Protein AF-A0AA39MDN9-F1 (afdb_monomer_lite)

pLDDT: mean 81.74, std 20.78, range [33.88, 98.19]

Structure (mmCIF, N/CA/C/O backbone):
data_AF-A0AA39MDN9-F1
#
_entry.id   AF-A0AA39MDN9-F1
#
loop_
_atom_site.group_PDB
_atom_site.id
_atom_site.type_symbol
_atom_site.label_atom_id
_atom_site.label_alt_id
_atom_site.label_comp_id
_atom_site.label_asym_id
_atom_site.label_entity_id
_atom_site.label_seq_id
_atom_site.pdbx_PDB_ins_code
_atom_site.Cartn_x
_atom_site.Cartn_y
_atom_site.Cartn_z
_atom_site.occupancy
_atom_site.B_iso_or_equiv
_atom_site.auth_seq_id
_atom_site.auth_comp_id
_atom_site.auth_asym_id
_atom_site.auth_atom_id
_atom_site.pdbx_PDB_model_num
ATOM 1 N N . TRP A 1 1 ? 1.737 -11.999 -0.872 1.00 95.62 1 TRP A N 1
ATOM 2 C CA . TRP A 1 1 ? 0.454 -11.807 -1.564 1.00 95.62 1 TRP A CA 1
ATOM 3 C C . TRP A 1 1 ? -0.693 -12.452 -0.801 1.00 95.62 1 TRP A C 1
ATOM 5 O O . TRP A 1 1 ? -1.379 -11.710 -0.122 1.00 95.62 1 TRP A O 1
ATOM 15 N N . THR A 1 2 ? -0.852 -13.783 -0.811 1.00 97.12 2 THR A N 1
ATOM 16 C CA . THR A 1 2 ? -2.011 -14.479 -0.206 1.00 97.12 2 THR A CA 1
ATOM 17 C C . THR A 1 2 ? -2.336 -14.007 1.210 1.00 97.12 2 THR A C 1
ATOM 19 O O . THR A 1 2 ? -3.426 -13.514 1.435 1.00 97.12 2 THR A O 1
ATOM 22 N N . ARG A 1 3 ? -1.346 -13.975 2.113 1.00 97.75 3 ARG A N 1
ATOM 23 C CA . ARG A 1 3 ? -1.536 -13.475 3.485 1.00 97.75 3 ARG A CA 1
ATOM 24 C C . ARG A 1 3 ? -2.060 -12.032 3.566 1.00 97.75 3 ARG A C 1
ATOM 26 O O . ARG A 1 3 ? -2.860 -11.734 4.436 1.00 97.75 3 ARG A O 1
ATOM 33 N N . ALA A 1 4 ? -1.635 -11.142 2.668 1.00 98.00 4 ALA A N 1
ATOM 34 C CA . ALA A 1 4 ? -2.137 -9.767 2.632 1.00 98.00 4 ALA A CA 1
ATOM 35 C C . ALA A 1 4 ? -3.612 -9.721 2.205 1.00 98.00 4 ALA A C 1
ATOM 37 O O . ALA A 1 4 ? -4.388 -8.950 2.764 1.00 98.00 4 ALA A O 1
ATOM 38 N N . VAL A 1 5 ? -3.993 -10.561 1.235 1.00 98.06 5 VAL A N 1
ATOM 39 C CA . VAL A 1 5 ? -5.383 -10.699 0.779 1.00 98.06 5 VAL A CA 1
ATOM 40 C C . VAL A 1 5 ? -6.246 -11.318 1.875 1.00 98.06 5 VAL A C 1
ATOM 42 O O . VAL A 1 5 ? -7.300 -10.772 2.177 1.00 98.06 5 VAL A O 1
ATOM 45 N N . ASP A 1 6 ? -5.782 -12.388 2.520 1.00 98.19 6 ASP A N 1
ATOM 46 C CA . ASP A 1 6 ? -6.503 -13.044 3.614 1.00 98.19 6 ASP A CA 1
ATOM 47 C C . ASP A 1 6 ? -6.730 -12.073 4.779 1.00 98.19 6 ASP A C 1
ATOM 49 O O . ASP A 1 6 ? -7.857 -11.918 5.244 1.00 98.19 6 ASP A O 1
ATOM 53 N N . SER A 1 7 ? -5.687 -11.348 5.203 1.00 97.69 7 SER A N 1
ATOM 54 C CA . SER A 1 7 ? -5.806 -10.332 6.254 1.00 97.69 7 SER A CA 1
ATOM 55 C C . SER A 1 7 ? -6.770 -9.212 5.861 1.00 97.69 7 SER A C 1
ATOM 57 O O . SER A 1 7 ? -7.556 -8.772 6.693 1.00 97.69 7 SER A O 1
ATOM 59 N N . PHE A 1 8 ? -6.770 -8.766 4.602 1.00 96.69 8 PHE A N 1
ATOM 60 C CA . PHE A 1 8 ? -7.756 -7.797 4.117 1.00 96.69 8 PHE A CA 1
ATOM 61 C C . PHE A 1 8 ? -9.187 -8.345 4.166 1.00 96.69 8 PHE A C 1
ATOM 63 O O . PHE A 1 8 ? -10.081 -7.642 4.625 1.00 96.69 8 PHE A O 1
ATOM 70 N N . VAL A 1 9 ? -9.415 -9.589 3.735 1.00 97.19 9 VAL A N 1
ATOM 71 C CA . VAL A 1 9 ? -10.745 -10.218 3.775 1.00 97.19 9 VAL A CA 1
ATOM 72 C C . VAL A 1 9 ? -11.242 -10.347 5.214 1.00 97.19 9 VAL A C 1
ATOM 74 O O . VAL A 1 9 ? -12.402 -10.045 5.480 1.00 97.19 9 VAL A O 1
ATOM 77 N N . VAL A 1 10 ? -10.373 -10.743 6.149 1.00 96.75 10 VAL A N 1
ATOM 78 C CA . VAL A 1 10 ? -10.705 -10.789 7.582 1.00 96.75 10 VAL A CA 1
ATOM 79 C C . VAL A 1 10 ? -11.044 -9.394 8.106 1.00 96.75 10 VAL A C 1
ATOM 81 O O . VAL A 1 10 ? -12.048 -9.235 8.797 1.00 96.75 10 VAL A O 1
ATOM 84 N N . PHE A 1 11 ? -10.247 -8.383 7.752 1.00 95.25 11 PHE A N 1
ATOM 85 C CA . PHE A 1 11 ? -10.497 -6.999 8.144 1.00 95.25 11 PHE A CA 1
ATOM 86 C C . PHE A 1 11 ? -11.851 -6.501 7.624 1.00 95.25 11 PHE A C 1
ATOM 88 O O . PHE A 1 11 ? -12.692 -6.106 8.423 1.00 95.25 11 PHE A O 1
ATOM 95 N N . GLU A 1 12 ? -12.113 -6.576 6.318 1.00 94.56 12 GLU A N 1
ATOM 96 C CA . GLU A 1 12 ? -13.397 -6.152 5.739 1.00 94.56 12 GLU A CA 1
ATOM 97 C C . GLU A 1 12 ? -14.574 -6.961 6.302 1.00 94.56 12 GLU A C 1
ATOM 99 O O . GLU A 1 12 ? -15.636 -6.402 6.576 1.00 94.56 12 GLU A O 1
ATOM 104 N N . GLY A 1 13 ? -14.378 -8.259 6.551 1.00 94.00 13 GLY A N 1
ATOM 105 C CA . GLY A 1 13 ? -15.372 -9.124 7.181 1.00 94.00 13 GLY A CA 1
ATOM 106 C C . GLY A 1 13 ? -15.737 -8.689 8.601 1.00 94.00 13 GLY A C 1
ATOM 107 O O . GLY A 1 13 ? -16.918 -8.694 8.947 1.00 94.00 13 GLY A O 1
ATOM 108 N N . ALA A 1 14 ? -14.767 -8.228 9.398 1.00 91.94 14 ALA A N 1
ATOM 109 C CA . ALA A 1 14 ? -15.019 -7.673 10.731 1.00 91.94 14 ALA A CA 1
ATOM 110 C C . ALA A 1 14 ? -15.874 -6.390 10.694 1.00 91.94 14 ALA A C 1
ATOM 112 O O . ALA A 1 14 ? -16.573 -6.086 11.661 1.00 91.94 14 ALA A O 1
ATOM 113 N N . TYR A 1 15 ? -15.868 -5.674 9.564 1.00 89.88 15 TYR A N 1
ATOM 114 C CA . TYR A 1 15 ? -16.716 -4.509 9.296 1.00 89.88 15 TYR A CA 1
ATOM 115 C C . TYR A 1 15 ? -17.948 -4.836 8.429 1.00 89.88 15 TYR A C 1
ATOM 117 O O . TYR A 1 15 ? -18.660 -3.931 7.996 1.00 89.88 15 TYR A O 1
ATOM 125 N N . GLY A 1 16 ? -18.233 -6.121 8.186 1.00 91.94 16 GLY A N 1
ATOM 126 C CA . GLY A 1 16 ? -19.414 -6.567 7.445 1.00 91.94 16 GLY A CA 1
ATOM 127 C C . GLY A 1 16 ? -19.395 -6.240 5.949 1.00 91.94 16 GLY A C 1
ATOM 128 O O . GLY A 1 16 ? -20.464 -6.138 5.355 1.00 91.94 16 GLY A O 1
ATOM 129 N N . PHE A 1 17 ? -18.212 -6.067 5.347 1.00 91.25 17 PHE A N 1
ATOM 130 C CA . PHE A 1 17 ? -18.035 -5.725 3.929 1.00 91.25 17 PHE A CA 1
ATOM 131 C C . PHE A 1 17 ? -18.848 -4.495 3.504 1.00 91.25 17 PHE A C 1
ATOM 133 O O . PHE A 1 17 ? -19.610 -4.532 2.535 1.00 91.25 17 PHE A O 1
ATOM 140 N N . ALA A 1 18 ? -18.710 -3.395 4.246 1.00 90.00 18 ALA A N 1
ATOM 141 C CA . ALA A 1 18 ? -19.449 -2.170 3.979 1.00 90.00 18 ALA A CA 1
ATOM 142 C C . ALA A 1 18 ? -19.286 -1.704 2.515 1.00 90.00 18 ALA A C 1
ATOM 144 O O . ALA A 1 18 ? -18.183 -1.520 2.007 1.00 90.00 18 ALA A O 1
ATOM 145 N N . GLU A 1 19 ? -20.391 -1.445 1.812 1.00 85.44 19 GLU A N 1
ATOM 146 C CA . GLU A 1 19 ? -20.326 -0.979 0.415 1.00 85.44 19 GLU A CA 1
ATOM 147 C C . GLU A 1 19 ? -19.745 0.440 0.291 1.00 85.44 19 GLU A C 1
ATOM 149 O O . GLU A 1 19 ? -19.182 0.828 -0.738 1.00 85.44 19 GLU A O 1
ATOM 154 N N . LYS A 1 20 ? -19.895 1.237 1.351 1.00 85.75 20 LYS A N 1
ATOM 155 C CA . LYS A 1 20 ? -19.440 2.624 1.442 1.00 85.75 20 LYS A CA 1
ATOM 156 C C . LYS A 1 20 ? -18.540 2.776 2.655 1.00 85.75 20 LYS A C 1
ATOM 158 O O . LYS A 1 20 ? -18.820 2.215 3.706 1.00 85.75 20 LYS A O 1
ATOM 163 N N . GLY A 1 21 ? -17.527 3.616 2.513 1.00 83.31 21 GLY A N 1
ATOM 164 C CA . GLY A 1 21 ? -16.586 3.910 3.580 1.00 83.31 21 GLY A CA 1
ATOM 165 C C . GLY A 1 21 ? -15.785 5.169 3.308 1.00 83.31 21 GLY A C 1
ATOM 166 O O . GLY A 1 21 ? -15.920 5.797 2.248 1.00 83.31 21 GLY A O 1
ATOM 167 N N . LYS A 1 22 ? -14.950 5.549 4.277 1.00 88.81 22 LYS A N 1
ATOM 168 C CA . LYS A 1 22 ? -14.016 6.664 4.112 1.00 88.81 22 LYS A CA 1
ATOM 169 C C . LYS A 1 22 ? -12.996 6.279 3.037 1.00 88.81 22 LYS A C 1
ATOM 171 O O . LYS A 1 22 ? -12.405 5.206 3.077 1.00 88.81 22 LYS A O 1
ATOM 176 N N . GLY A 1 23 ? -12.794 7.150 2.054 1.00 89.75 23 GLY A N 1
ATOM 177 C CA . GLY A 1 23 ? -11.726 6.952 1.077 1.00 89.75 23 GLY A CA 1
ATOM 178 C C . GLY A 1 23 ? -10.353 7.162 1.714 1.00 89.75 23 GLY A C 1
ATOM 179 O O . GLY A 1 23 ? -10.201 7.995 2.609 1.00 89.75 23 GLY A O 1
ATOM 180 N N . LEU A 1 24 ? -9.340 6.463 1.204 1.00 93.00 24 LEU A N 1
ATOM 181 C CA . LEU A 1 24 ? -7.953 6.721 1.588 1.00 93.00 24 LEU A CA 1
ATOM 182 C C . LEU A 1 24 ? -7.541 8.152 1.223 1.00 93.00 24 LEU A C 1
ATOM 184 O O . LEU A 1 24 ? -7.936 8.683 0.177 1.00 93.00 24 LEU A O 1
ATOM 188 N N . GLY A 1 25 ? -6.677 8.748 2.047 1.00 92.12 25 GLY A N 1
ATOM 189 C CA . GLY A 1 25 ? -6.034 10.025 1.740 1.00 92.12 25 GLY A CA 1
ATOM 190 C C . GLY A 1 25 ? -5.350 10.001 0.367 1.00 92.12 25 GLY A C 1
ATOM 191 O O . GLY A 1 25 ? -4.899 8.955 -0.106 1.00 92.12 25 GLY A O 1
ATOM 192 N N . ALA A 1 26 ? -5.317 11.145 -0.318 1.00 94.31 26 ALA A N 1
ATOM 193 C CA . ALA A 1 26 ? -4.714 11.271 -1.651 1.00 94.31 26 ALA A CA 1
ATOM 194 C C . ALA A 1 26 ? -3.296 11.865 -1.632 1.00 94.31 26 ALA A C 1
ATOM 196 O O . ALA A 1 26 ? -2.660 11.950 -2.679 1.00 94.31 26 ALA A O 1
ATOM 197 N N . LYS A 1 27 ? -2.802 12.284 -0.461 1.00 93.75 27 LYS A N 1
ATOM 198 C CA . LYS A 1 27 ? -1.459 12.852 -0.308 1.00 93.75 27 LYS A CA 1
ATOM 199 C C . LYS A 1 27 ? -0.415 11.834 -0.774 1.00 93.75 27 LYS A C 1
ATOM 201 O O . LYS A 1 27 ? -0.449 10.697 -0.327 1.00 93.75 27 LYS A O 1
ATOM 206 N N . ASN A 1 28 ? 0.484 12.251 -1.664 1.00 94.19 28 ASN A N 1
ATOM 207 C CA . ASN A 1 28 ? 1.544 11.421 -2.256 1.00 94.19 28 ASN A CA 1
ATOM 208 C C . ASN A 1 28 ? 1.061 10.173 -3.018 1.00 94.19 28 ASN A C 1
ATOM 210 O O . ASN A 1 28 ? 1.874 9.320 -3.344 1.00 94.19 28 ASN A O 1
ATOM 214 N N . ARG A 1 29 ? -0.243 10.041 -3.299 1.00 95.81 29 ARG A N 1
ATOM 215 C CA . ARG A 1 29 ? -0.783 8.873 -4.002 1.00 95.81 29 ARG A CA 1
ATOM 216 C C . ARG A 1 29 ? -0.099 8.711 -5.370 1.00 95.81 29 ARG A C 1
ATOM 218 O O . ARG A 1 29 ? -0.118 9.685 -6.127 1.00 95.81 29 ARG A O 1
ATOM 225 N N . PRO A 1 30 ? 0.379 7.501 -5.730 1.00 97.19 30 PRO A N 1
ATOM 226 C CA . PRO A 1 30 ? 1.024 7.277 -7.016 1.00 97.19 30 PRO A CA 1
ATOM 227 C C . PRO A 1 30 ? 0.139 7.660 -8.201 1.00 97.19 30 PRO A C 1
ATOM 229 O O . PRO A 1 30 ? -1.088 7.464 -8.179 1.00 97.19 30 PRO A O 1
ATOM 232 N N . ALA A 1 31 ? 0.758 8.168 -9.266 1.00 94.94 31 ALA A N 1
ATOM 233 C CA . ALA A 1 31 ? 0.036 8.713 -10.416 1.00 94.94 31 ALA A CA 1
ATOM 234 C C . ALA A 1 31 ? -0.903 7.682 -11.072 1.00 94.94 31 ALA A C 1
ATOM 236 O O . ALA A 1 31 ? -2.047 8.000 -11.414 1.00 94.94 31 ALA A O 1
ATOM 237 N N . CYS A 1 32 ? -0.465 6.424 -11.185 1.00 95.00 32 CYS A N 1
ATOM 238 C CA . CYS A 1 32 ? -1.259 5.345 -11.780 1.00 95.00 32 CYS A CA 1
ATOM 239 C C . CYS A 1 32 ? -2.509 5.002 -10.942 1.00 95.00 32 CYS A C 1
ATOM 241 O O . CYS A 1 32 ? -3.579 4.731 -11.493 1.00 95.00 32 CYS A O 1
ATOM 243 N N . VAL A 1 33 ? -2.426 5.111 -9.610 1.00 95.75 33 VAL A N 1
ATOM 244 C CA . VAL A 1 33 ? -3.557 4.915 -8.690 1.00 95.75 33 VAL A CA 1
ATOM 245 C C . VAL A 1 33 ? -4.549 6.071 -8.826 1.00 95.75 33 VAL A C 1
ATOM 247 O O . VAL A 1 33 ? -5.764 5.863 -8.842 1.00 95.75 33 VAL A O 1
ATOM 250 N N . HIS A 1 34 ? -4.056 7.303 -8.973 1.00 94.31 34 HIS A N 1
ATOM 251 C CA . HIS A 1 34 ? -4.911 8.460 -9.248 1.00 94.31 34 HIS A CA 1
ATOM 252 C C . HIS A 1 34 ? -5.637 8.338 -10.593 1.00 94.31 34 HIS A C 1
ATOM 254 O O . HIS A 1 34 ? -6.846 8.571 -10.667 1.00 94.31 34 HIS A O 1
ATOM 260 N N . ALA A 1 35 ? -4.928 7.919 -11.643 1.00 94.19 35 ALA A N 1
ATOM 261 C CA . ALA A 1 35 ? -5.510 7.660 -12.957 1.00 94.19 35 ALA A CA 1
ATOM 262 C C . ALA A 1 35 ? -6.594 6.573 -12.886 1.00 94.19 35 ALA A C 1
ATOM 264 O O . ALA A 1 35 ? -7.705 6.775 -13.373 1.00 94.19 35 ALA A O 1
ATOM 265 N N . PHE A 1 36 ? -6.329 5.470 -12.183 1.00 95.19 36 PHE A N 1
ATOM 266 C CA . PHE A 1 36 ? -7.302 4.402 -11.960 1.00 95.19 36 PHE A CA 1
ATOM 267 C C . PHE A 1 36 ? -8.611 4.904 -11.323 1.00 95.19 36 PHE A C 1
ATOM 269 O O . PHE A 1 36 ? -9.705 4.534 -11.761 1.00 95.19 36 PHE A O 1
ATOM 276 N N . MET A 1 37 ? -8.510 5.784 -10.323 1.00 93.25 37 MET A N 1
ATOM 277 C CA . MET A 1 37 ? -9.680 6.387 -9.678 1.00 93.25 37 MET A CA 1
ATOM 278 C C . MET A 1 37 ? -10.485 7.268 -10.645 1.00 93.25 37 MET A C 1
ATOM 280 O O . MET A 1 37 ? -11.716 7.237 -10.607 1.00 93.25 37 MET A O 1
ATOM 284 N N . LYS A 1 38 ? -9.812 8.012 -11.534 1.00 92.56 38 LYS A N 1
ATOM 285 C CA . LYS A 1 38 ? -10.459 8.833 -12.575 1.00 92.56 38 LYS A CA 1
ATOM 286 C C . LYS A 1 38 ? -11.116 7.999 -13.671 1.00 92.56 38 LYS A C 1
ATOM 288 O O . LYS A 1 38 ? -12.172 8.371 -14.166 1.00 92.56 38 LYS A O 1
ATOM 293 N N . GLU A 1 39 ? -10.549 6.849 -14.011 1.00 91.31 39 GLU A N 1
ATOM 294 C CA . GLU A 1 39 ? -11.086 5.930 -15.020 1.00 91.31 39 GLU A CA 1
ATOM 295 C C . GLU A 1 39 ? -12.254 5.068 -14.509 1.00 91.31 39 GLU A C 1
ATOM 297 O O . GLU A 1 39 ? -12.450 3.934 -14.950 1.00 91.31 39 GLU A O 1
ATOM 302 N N . HIS A 1 40 ? -13.034 5.573 -13.554 1.00 88.19 40 HIS A N 1
ATOM 303 C CA . HIS A 1 40 ? -14.155 4.860 -12.942 1.00 88.19 40 HIS A CA 1
ATOM 304 C C . HIS A 1 40 ? -13.782 3.498 -12.342 1.00 88.19 40 HIS A C 1
ATOM 306 O O . HIS A 1 40 ? -14.644 2.628 -12.233 1.00 88.19 40 HIS A O 1
ATOM 312 N N . ARG A 1 41 ? -12.526 3.322 -11.902 1.00 89.69 41 ARG A N 1
ATOM 313 C CA . ARG A 1 41 ? -12.076 2.123 -11.178 1.00 89.69 41 ARG A CA 1
ATOM 314 C C . ARG A 1 41 ? -12.245 0.842 -12.000 1.00 89.69 41 ARG A C 1
ATOM 316 O O . ARG A 1 41 ? -12.683 -0.186 -11.492 1.00 89.69 41 ARG A O 1
ATOM 323 N N . ARG A 1 42 ? -11.923 0.908 -13.296 1.00 89.19 42 ARG A N 1
ATOM 324 C CA . ARG A 1 42 ? -11.976 -0.241 -14.215 1.00 89.19 42 ARG A CA 1
ATOM 325 C C . ARG A 1 42 ? -10.952 -1.305 -13.816 1.00 89.19 42 ARG A C 1
ATOM 327 O O . ARG A 1 42 ? -9.792 -1.247 -14.232 1.00 89.19 42 ARG A O 1
ATOM 334 N N . TRP A 1 43 ? -11.379 -2.239 -12.976 1.00 89.56 43 TRP A N 1
ATOM 335 C CA . TRP A 1 43 ? -10.633 -3.442 -12.620 1.00 89.56 43 TRP A CA 1
ATOM 336 C C . TRP A 1 43 ? -10.481 -4.367 -13.841 1.00 89.56 43 TRP A C 1
ATOM 338 O O . TRP A 1 43 ? -11.312 -4.343 -14.745 1.00 89.56 43 TRP A O 1
ATOM 348 N N . GLY A 1 44 ? -9.402 -5.153 -13.893 1.00 84.25 44 GLY A N 1
ATOM 349 C CA . GLY A 1 44 ? -9.144 -6.128 -14.967 1.00 84.25 44 GLY A CA 1
ATOM 350 C C . GLY A 1 44 ? -8.382 -5.603 -16.191 1.00 84.25 44 GLY A C 1
ATOM 351 O O . GLY A 1 44 ? -7.954 -6.396 -17.022 1.00 84.25 44 GLY A O 1
ATOM 352 N N . LYS A 1 45 ? -8.159 -4.288 -16.304 1.00 84.94 45 LYS A N 1
ATOM 353 C CA . LYS A 1 45 ? -7.235 -3.727 -17.302 1.00 84.94 45 LYS A CA 1
ATOM 354 C C . LYS A 1 45 ? -5.810 -3.705 -16.725 1.00 84.94 45 LYS A C 1
ATOM 356 O O . LYS A 1 45 ? -5.663 -3.186 -15.613 1.00 84.94 45 LYS A O 1
ATOM 361 N N . PRO A 1 46 ? -4.780 -4.171 -17.463 1.00 82.81 46 PRO A N 1
ATOM 362 C CA . PRO A 1 46 ? -3.388 -3.974 -17.073 1.00 82.81 46 PRO A CA 1
ATOM 363 C C . PRO A 1 46 ? -3.102 -2.500 -16.789 1.00 82.81 46 PRO A C 1
ATOM 365 O O . PRO A 1 46 ? -3.617 -1.610 -17.480 1.00 82.81 46 PRO A O 1
ATOM 368 N N . ARG A 1 47 ? -2.298 -2.239 -15.761 1.00 90.00 47 ARG A N 1
ATOM 369 C CA . ARG A 1 47 ? -1.908 -0.884 -15.380 1.00 90.00 47 ARG A CA 1
ATOM 370 C C . ARG A 1 47 ? -0.444 -0.670 -15.685 1.00 90.00 47 ARG A C 1
ATOM 372 O O . ARG A 1 47 ? 0.405 -1.424 -15.231 1.00 90.00 47 ARG A O 1
ATOM 379 N N . ASP A 1 48 ? -0.187 0.383 -16.445 1.00 91.31 48 ASP A N 1
ATOM 380 C CA . ASP A 1 48 ? 1.147 0.939 -16.546 1.00 91.31 48 ASP A CA 1
ATOM 381 C C . ASP A 1 48 ? 1.429 1.704 -15.252 1.00 91.31 48 ASP A C 1
ATOM 383 O O . ASP A 1 48 ? 0.738 2.676 -14.926 1.00 91.31 48 ASP A O 1
ATOM 387 N N . ILE A 1 49 ? 2.381 1.194 -14.476 1.00 95.19 49 ILE A N 1
ATOM 388 C CA . ILE A 1 49 ? 2.833 1.824 -13.236 1.00 95.19 49 ILE A CA 1
ATOM 389 C C . ILE A 1 49 ? 4.132 2.614 -13.429 1.00 95.19 49 ILE A C 1
ATOM 391 O O . ILE A 1 49 ? 4.646 3.158 -12.458 1.00 95.19 49 ILE A O 1
ATOM 395 N N . GLY A 1 50 ? 4.616 2.723 -14.672 1.00 94.88 50 GLY A N 1
ATOM 396 C CA . GLY A 1 50 ? 5.807 3.477 -15.030 1.00 94.88 50 GLY A CA 1
ATOM 397 C C . GLY A 1 50 ? 7.095 2.867 -14.482 1.00 94.88 50 GLY A C 1
ATOM 398 O O . GLY A 1 50 ? 7.254 1.648 -14.400 1.00 94.88 50 GLY A O 1
ATOM 399 N N . ASP A 1 51 ? 8.032 3.745 -14.130 1.00 96.56 51 ASP A N 1
ATOM 400 C CA . ASP A 1 51 ? 9.305 3.366 -13.526 1.00 96.56 51 ASP A CA 1
ATOM 401 C C . ASP A 1 51 ? 9.099 2.799 -12.112 1.00 96.56 51 ASP A C 1
ATOM 403 O O . ASP A 1 51 ? 8.475 3.426 -11.253 1.00 96.56 51 ASP A O 1
ATOM 407 N N . LEU A 1 52 ? 9.630 1.600 -11.862 1.00 96.69 52 LEU A N 1
ATOM 408 C CA . LEU A 1 52 ? 9.413 0.885 -10.601 1.00 96.69 52 LEU A CA 1
ATOM 409 C C . LEU A 1 52 ? 10.141 1.509 -9.409 1.00 96.69 52 LEU A C 1
ATOM 411 O O . LEU A 1 5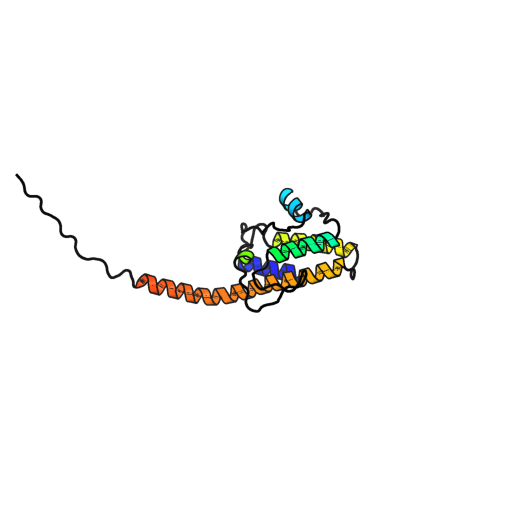2 ? 9.702 1.314 -8.274 1.00 96.69 52 LEU A O 1
ATOM 415 N N . THR A 1 53 ? 11.223 2.247 -9.642 1.00 95.81 53 THR A N 1
ATOM 416 C CA . THR A 1 53 ? 11.944 2.965 -8.588 1.00 95.81 53 THR A CA 1
ATOM 417 C C . THR A 1 53 ? 11.130 4.173 -8.144 1.00 95.81 53 THR A C 1
ATOM 419 O O . THR A 1 53 ? 10.881 4.336 -6.950 1.00 95.81 53 THR A O 1
ATOM 422 N N . VAL A 1 54 ? 10.613 4.949 -9.099 1.00 96.12 54 VAL A N 1
ATOM 423 C CA . VAL A 1 54 ? 9.703 6.070 -8.815 1.00 96.12 54 VAL A CA 1
ATOM 424 C C . VAL A 1 54 ? 8.430 5.569 -8.137 1.00 96.12 54 VAL A C 1
ATOM 426 O O . VAL A 1 54 ? 8.021 6.106 -7.108 1.00 96.12 54 VAL A O 1
ATOM 429 N N . PHE A 1 55 ? 7.825 4.497 -8.657 1.00 96.88 55 PHE A N 1
ATOM 430 C CA . PHE A 1 55 ? 6.621 3.926 -8.061 1.00 96.88 55 PHE A CA 1
ATOM 431 C C . PHE A 1 55 ? 6.853 3.465 -6.617 1.00 96.88 55 PHE A C 1
ATOM 433 O O . PHE A 1 55 ? 6.000 3.692 -5.761 1.00 96.88 55 PHE A O 1
ATOM 440 N N . ASN A 1 56 ? 8.007 2.855 -6.324 1.00 96.25 56 ASN A N 1
ATOM 441 C CA . ASN A 1 56 ? 8.386 2.471 -4.965 1.00 96.25 56 ASN A CA 1
ATOM 442 C C . ASN A 1 56 ? 8.403 3.684 -4.019 1.00 96.25 56 ASN A C 1
ATOM 444 O O . ASN A 1 56 ? 7.787 3.639 -2.953 1.00 96.25 56 ASN A O 1
ATOM 448 N N . GLU A 1 57 ? 9.058 4.777 -4.412 1.00 95.44 57 GLU A N 1
ATOM 449 C CA . GLU A 1 57 ? 9.121 6.005 -3.610 1.00 95.44 57 GLU A CA 1
ATOM 450 C C . GLU A 1 57 ? 7.734 6.620 -3.383 1.00 95.44 57 GLU A C 1
ATOM 452 O O . GLU A 1 57 ? 7.365 6.916 -2.242 1.00 95.44 57 GLU A O 1
ATOM 457 N N . GLU A 1 58 ? 6.934 6.757 -4.444 1.00 95.81 58 GLU A N 1
ATOM 458 C CA . GLU A 1 58 ? 5.571 7.292 -4.358 1.00 95.81 58 GLU A CA 1
ATOM 459 C C . GLU A 1 58 ? 4.684 6.429 -3.456 1.00 95.81 58 GLU A C 1
ATOM 461 O O . GLU A 1 58 ? 3.932 6.946 -2.626 1.00 95.81 58 GLU A O 1
ATOM 466 N N . TRP A 1 59 ? 4.775 5.104 -3.583 1.00 96.62 59 TRP A N 1
ATOM 467 C CA . TRP A 1 59 ? 3.947 4.190 -2.810 1.00 96.62 59 TRP A CA 1
ATOM 468 C C . TRP A 1 59 ? 4.274 4.275 -1.322 1.00 96.62 59 TRP A C 1
ATOM 470 O O . TRP A 1 59 ? 3.363 4.416 -0.504 1.00 96.62 59 TRP A O 1
ATOM 480 N N . TRP A 1 60 ? 5.556 4.252 -0.951 1.00 95.31 60 TRP A N 1
ATOM 481 C CA . TRP A 1 60 ? 5.966 4.407 0.445 1.00 95.31 60 TRP A CA 1
ATOM 482 C C . TRP A 1 60 ? 5.629 5.787 1.005 1.00 95.31 60 TRP A C 1
ATOM 484 O O . TRP A 1 60 ? 5.162 5.882 2.141 1.00 95.31 60 TRP A O 1
ATOM 494 N N . ALA A 1 61 ? 5.772 6.852 0.214 1.00 93.69 61 ALA A N 1
ATOM 495 C CA . ALA A 1 61 ? 5.368 8.195 0.621 1.00 93.69 61 ALA A CA 1
ATOM 496 C C . ALA A 1 61 ? 3.848 8.307 0.834 1.00 93.69 61 ALA A C 1
ATOM 498 O O . ALA A 1 61 ? 3.397 9.008 1.749 1.00 93.69 61 ALA A O 1
ATOM 499 N N . TRP A 1 62 ? 3.048 7.621 0.012 1.00 95.50 62 TRP A N 1
ATOM 500 C CA . TRP A 1 62 ? 1.603 7.528 0.191 1.00 95.50 62 TRP A CA 1
ATOM 501 C C . TRP A 1 62 ? 1.248 6.724 1.434 1.00 95.50 62 TRP A C 1
ATOM 503 O O . TRP A 1 62 ? 0.534 7.229 2.301 1.00 95.50 62 TRP A O 1
ATOM 513 N N . TRP A 1 63 ? 1.790 5.515 1.566 1.00 94.81 63 TRP A N 1
ATOM 514 C CA . TRP A 1 63 ? 1.535 4.643 2.704 1.00 94.81 63 TRP A CA 1
ATOM 515 C C . TRP A 1 63 ? 1.963 5.284 4.022 1.00 94.81 63 TRP A C 1
ATOM 517 O O . TRP A 1 63 ? 1.192 5.272 4.980 1.00 94.81 63 TRP A O 1
ATOM 527 N N . GLY A 1 64 ? 3.117 5.953 4.040 1.00 92.62 64 GLY A N 1
ATOM 528 C CA . GLY A 1 64 ? 3.604 6.765 5.152 1.00 92.62 64 GLY A CA 1
ATOM 529 C C . GLY A 1 64 ? 2.655 7.892 5.544 1.00 92.62 64 GLY A C 1
ATOM 530 O O . GLY A 1 64 ? 2.437 8.123 6.729 1.00 92.62 64 GLY A O 1
ATOM 531 N N . SER A 1 65 ? 2.021 8.552 4.570 1.00 91.75 65 SER A N 1
ATOM 532 C CA . SER A 1 65 ? 1.037 9.609 4.845 1.00 91.75 65 SER A CA 1
ATOM 533 C C . SER A 1 65 ? -0.259 9.106 5.493 1.00 91.75 65 SER A C 1
ATOM 535 O O . SER A 1 65 ? -1.007 9.909 6.048 1.00 91.75 65 SER A O 1
ATOM 537 N N . LEU A 1 66 ? -0.525 7.799 5.405 1.00 92.56 66 LEU A N 1
ATOM 538 C CA . LEU A 1 66 ? -1.681 7.135 6.006 1.00 92.56 66 LEU A CA 1
ATOM 539 C C . LEU A 1 66 ? -1.365 6.559 7.394 1.00 92.56 66 LEU A C 1
ATOM 541 O O . LEU A 1 66 ? -2.290 6.175 8.107 1.00 92.56 66 LEU A O 1
ATOM 545 N N . GLN A 1 67 ? -0.083 6.467 7.769 1.00 91.06 67 GLN A N 1
ATOM 546 C CA . GLN A 1 67 ? 0.316 5.840 9.023 1.00 91.06 67 GLN A CA 1
ATOM 547 C C . GLN A 1 67 ? -0.071 6.684 10.238 1.00 91.06 67 GLN A C 1
ATOM 549 O O . GLN A 1 67 ? 0.013 7.915 10.193 1.00 91.06 67 GLN A O 1
ATOM 554 N N . PRO A 1 68 ? -0.441 6.035 11.354 1.00 90.00 68 PRO A N 1
ATOM 555 C CA . PRO A 1 68 ? -0.704 6.735 12.595 1.00 90.00 68 PRO A CA 1
ATOM 556 C C . PRO A 1 68 ? 0.579 7.334 13.177 1.00 90.00 68 PRO A C 1
ATOM 558 O O . PRO A 1 68 ? 1.702 6.904 12.882 1.00 90.00 68 PRO A O 1
ATOM 561 N N . SER A 1 69 ? 0.408 8.329 14.046 1.00 82.62 69 SER A N 1
ATOM 562 C CA . SER A 1 69 ? 1.525 8.958 14.744 1.00 82.62 69 SER A CA 1
ATOM 563 C C . SER A 1 69 ? 2.296 7.922 15.575 1.00 82.62 69 SER A C 1
ATOM 565 O O . SER A 1 69 ? 1.727 7.037 16.212 1.00 82.62 69 SER A O 1
ATOM 567 N N . GLY A 1 70 ? 3.628 7.997 15.529 1.00 76.62 70 GLY A N 1
ATOM 568 C CA . GLY A 1 70 ? 4.512 7.063 16.233 1.00 76.62 70 GLY A CA 1
ATOM 569 C C . GLY A 1 70 ? 4.949 5.832 15.431 1.00 76.62 70 GLY A C 1
ATOM 570 O O . GLY A 1 70 ? 5.835 5.121 15.894 1.00 76.62 70 GLY A O 1
ATOM 571 N N . ARG A 1 71 ? 4.426 5.586 14.218 1.00 82.31 71 ARG A N 1
ATOM 572 C CA . ARG A 1 71 ? 4.930 4.494 13.356 1.00 82.31 71 ARG A CA 1
ATOM 573 C C . ARG A 1 71 ? 6.249 4.780 12.627 1.00 82.31 71 ARG A C 1
ATOM 575 O O . ARG A 1 71 ? 6.702 3.914 11.896 1.00 82.31 71 ARG A O 1
ATOM 582 N N . THR A 1 72 ? 6.909 5.921 12.785 1.00 69.56 72 THR A N 1
ATOM 583 C CA . THR A 1 72 ? 8.104 6.256 11.979 1.00 69.56 72 THR A CA 1
ATOM 584 C C . THR A 1 72 ? 9.365 5.476 12.356 1.00 69.56 72 THR A C 1
ATOM 586 O O . THR A 1 72 ? 9.773 5.548 13.510 1.00 69.56 72 THR A O 1
ATOM 589 N N . GLU A 1 73 ? 10.044 4.868 11.369 1.00 62.06 73 GLU A N 1
ATOM 590 C CA . GLU A 1 73 ? 11.505 4.669 11.401 1.00 62.06 73 GLU A CA 1
ATOM 591 C C . GLU A 1 73 ? 12.124 4.565 9.980 1.00 62.06 73 GLU A C 1
ATOM 593 O O . GLU A 1 73 ? 12.385 3.488 9.459 1.00 62.06 73 GLU A O 1
ATOM 598 N N . GLY A 1 74 ? 12.398 5.713 9.343 1.00 64.44 74 GLY A N 1
ATOM 599 C CA . GLY A 1 74 ? 12.996 5.799 7.996 1.00 64.44 74 GLY A CA 1
ATOM 600 C C . GLY A 1 74 ? 11.973 5.842 6.849 1.00 64.44 74 GLY A C 1
ATOM 601 O O . GLY A 1 74 ? 10.769 5.854 7.077 1.00 64.44 74 GLY A O 1
ATOM 602 N N . MET A 1 75 ? 12.451 5.917 5.600 1.00 69.44 75 MET A N 1
ATOM 603 C CA . MET A 1 75 ? 11.590 6.073 4.409 1.00 69.44 75 MET A CA 1
ATOM 604 C C . MET A 1 75 ? 10.803 4.798 4.054 1.00 69.44 75 MET A C 1
ATOM 606 O O . MET A 1 75 ? 9.716 4.886 3.493 1.00 69.44 75 MET A O 1
ATOM 610 N N . PHE A 1 76 ? 11.342 3.627 4.410 1.00 75.38 76 PHE A N 1
ATOM 611 C CA . PHE A 1 76 ? 10.845 2.305 3.996 1.00 75.38 76 PHE A CA 1
ATOM 612 C C . PHE A 1 76 ? 10.655 1.328 5.159 1.00 75.38 76 PHE A C 1
ATOM 614 O O . PHE A 1 76 ? 10.520 0.124 4.959 1.00 75.38 76 PHE A O 1
ATOM 621 N N . ASN A 1 77 ? 10.701 1.824 6.391 1.00 74.50 77 ASN A N 1
ATOM 622 C CA . ASN A 1 77 ? 10.526 1.001 7.572 1.00 74.50 77 ASN A CA 1
ATOM 623 C C . ASN A 1 77 ? 9.667 1.760 8.585 1.00 74.50 77 ASN A C 1
ATOM 625 O O . ASN A 1 77 ? 9.751 2.978 8.745 1.00 74.50 77 ASN A O 1
ATOM 629 N N . PHE A 1 78 ? 8.774 1.025 9.232 1.00 84.81 78 PHE A N 1
ATOM 630 C CA . PHE A 1 78 ? 7.858 1.582 10.205 1.00 84.81 78 PHE A CA 1
ATOM 631 C C . PHE A 1 78 ? 7.964 0.800 11.502 1.00 84.81 78 PHE A C 1
ATOM 633 O O . PHE A 1 78 ? 7.890 -0.433 11.525 1.00 84.81 78 PHE A O 1
ATOM 640 N N . ALA A 1 79 ? 8.069 1.537 12.603 1.00 85.62 79 ALA A N 1
ATOM 641 C CA . ALA A 1 79 ? 8.084 0.975 13.937 1.00 85.62 79 ALA A CA 1
ATOM 642 C C . ALA A 1 79 ? 6.830 0.111 14.167 1.00 85.62 79 ALA A C 1
ATOM 644 O O . ALA A 1 79 ? 5.690 0.509 13.892 1.00 85.62 79 ALA A O 1
ATOM 645 N N . ARG A 1 80 ? 7.046 -1.097 14.696 1.00 89.62 80 ARG A N 1
ATOM 646 C CA . ARG A 1 80 ? 5.992 -2.073 15.010 1.00 89.62 80 ARG A CA 1
ATOM 647 C C . ARG A 1 80 ? 5.595 -1.973 16.478 1.00 89.62 80 ARG A C 1
ATOM 649 O O . ARG A 1 80 ? 5.891 -2.853 17.285 1.00 89.62 80 ARG A O 1
ATOM 656 N N . LEU A 1 81 ? 4.967 -0.856 16.833 1.00 86.50 81 LEU A N 1
ATOM 657 C CA . LEU A 1 81 ? 4.552 -0.582 18.208 1.00 86.50 81 LEU A CA 1
ATOM 658 C C . LEU A 1 81 ? 3.382 -1.481 18.632 1.00 86.50 81 LEU A C 1
ATOM 660 O O . LEU A 1 81 ? 2.544 -1.849 17.818 1.00 86.50 81 LEU A O 1
ATOM 664 N N . LYS A 1 82 ? 3.310 -1.811 19.930 1.00 83.81 82 LYS A N 1
ATOM 665 C CA . LYS A 1 82 ? 2.222 -2.630 20.507 1.00 83.81 82 LYS A CA 1
ATOM 666 C C . LYS A 1 82 ? 0.887 -1.889 20.616 1.00 83.81 82 LYS A C 1
ATOM 668 O O . LYS A 1 82 ? -0.156 -2.520 20.746 1.00 83.81 82 LYS A O 1
ATOM 673 N N . LYS A 1 83 ? 0.938 -0.559 20.697 1.00 85.06 83 LYS A N 1
ATOM 674 C CA . LYS A 1 83 ? -0.224 0.318 20.838 1.00 85.06 83 LYS A CA 1
ATOM 675 C C . LYS A 1 83 ? -0.090 1.418 19.801 1.00 85.06 83 LYS A C 1
ATOM 677 O O . LYS A 1 83 ? 0.865 2.187 19.854 1.00 85.06 83 LYS A O 1
ATOM 682 N N . LEU A 1 84 ? -1.035 1.447 18.877 1.00 87.81 84 LEU A N 1
ATOM 683 C CA . LEU A 1 84 ? -1.155 2.432 17.816 1.00 87.81 84 LEU A CA 1
ATOM 684 C C . LEU A 1 84 ? -2.618 2.825 17.722 1.00 87.81 84 LEU A C 1
ATOM 686 O O . LEU A 1 84 ? -3.492 1.970 17.875 1.00 87.81 84 LEU A O 1
ATOM 690 N N . ASP A 1 85 ? -2.855 4.106 17.490 1.00 88.31 85 ASP A N 1
ATOM 691 C CA . ASP A 1 85 ? -4.188 4.627 17.240 1.00 88.31 85 ASP A CA 1
ATOM 692 C C . ASP A 1 85 ? -4.443 4.664 15.734 1.00 88.31 85 ASP A C 1
ATOM 694 O O . ASP A 1 85 ? -3.935 5.535 15.035 1.00 88.31 85 ASP A O 1
ATOM 698 N N . TRP A 1 86 ? -5.194 3.686 15.234 1.00 90.06 86 TRP A N 1
ATOM 699 C CA . TRP A 1 86 ? -5.510 3.554 13.814 1.00 90.06 86 TRP A CA 1
ATOM 700 C C . TRP A 1 86 ? -6.838 4.208 13.424 1.00 90.06 86 TRP A C 1
ATOM 702 O O . TRP A 1 86 ? -7.244 4.043 12.274 1.00 90.06 86 TRP A O 1
ATOM 712 N N . GLU A 1 87 ? -7.516 4.924 14.335 1.00 79.44 87 GLU A N 1
ATOM 713 C CA . GLU A 1 87 ? -8.927 5.333 14.219 1.00 79.44 87 GLU A CA 1
ATOM 714 C C . GLU A 1 87 ? -9.295 5.900 12.834 1.00 79.44 87 GLU A C 1
ATOM 716 O O . GLU A 1 87 ? -10.356 5.604 12.278 1.00 79.44 87 GLU A O 1
ATOM 721 N N . ASP A 1 88 ? -8.406 6.685 12.228 1.00 84.00 88 ASP A N 1
ATOM 722 C CA . ASP A 1 88 ? -8.642 7.283 10.918 1.00 84.00 88 ASP A CA 1
ATOM 723 C C . ASP A 1 88 ? -8.539 6.324 9.730 1.00 84.00 88 ASP A C 1
ATOM 725 O O . ASP A 1 88 ? -9.241 6.525 8.730 1.00 84.00 88 ASP A O 1
ATOM 729 N N . LEU A 1 89 ? -7.662 5.327 9.823 1.00 89.50 89 LEU A N 1
ATOM 730 C CA . LEU A 1 89 ? -7.375 4.363 8.768 1.00 89.50 89 LEU A CA 1
ATOM 731 C C . LEU A 1 89 ? -8.267 3.114 8.893 1.00 89.50 89 LEU A C 1
ATOM 733 O O . LEU A 1 89 ? -8.731 2.610 7.874 1.00 89.50 89 LEU A O 1
ATOM 737 N N . GLU A 1 90 ? -8.633 2.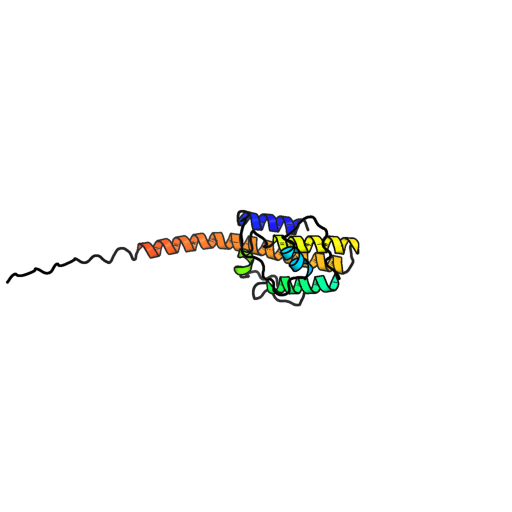695 10.110 1.00 88.31 90 GLU A N 1
ATOM 738 C CA . GLU A 1 90 ? -9.637 1.640 10.363 1.00 88.31 90 GLU A CA 1
ATOM 739 C C . GLU A 1 90 ? -11.015 1.995 9.771 1.00 88.31 90 GLU A C 1
ATOM 741 O O . GLU A 1 90 ? -11.748 1.136 9.277 1.00 88.31 90 GLU A O 1
ATOM 746 N N . ARG A 1 91 ? -11.355 3.290 9.734 1.00 87.69 91 ARG A N 1
ATOM 747 C CA . ARG A 1 91 ? -12.575 3.812 9.086 1.00 87.69 91 ARG A CA 1
ATOM 748 C C . ARG A 1 91 ? -12.558 3.744 7.558 1.00 87.69 91 ARG A C 1
ATOM 750 O O . ARG A 1 91 ? -13.583 4.017 6.934 1.00 87.69 91 ARG A O 1
ATOM 757 N N . CYS A 1 92 ? -11.420 3.406 6.955 1.00 90.75 92 CYS A N 1
ATOM 758 C CA . CYS A 1 92 ? -11.292 3.186 5.516 1.00 90.75 92 CYS A CA 1
ATOM 759 C C . CYS A 1 92 ? -11.618 1.732 5.116 1.00 90.75 92 CYS A C 1
ATOM 761 O O . CYS A 1 92 ? -11.073 1.237 4.133 1.00 90.75 92 CYS A O 1
ATOM 763 N N . ASN A 1 93 ? -12.474 1.042 5.876 1.00 89.19 93 ASN A N 1
ATOM 764 C CA . ASN A 1 93 ? -13.146 -0.177 5.421 1.00 89.19 93 ASN A CA 1
ATOM 765 C C . ASN A 1 93 ? -14.166 0.158 4.325 1.00 89.19 93 ASN A C 1
ATOM 767 O O . ASN A 1 93 ? -14.677 1.279 4.270 1.00 89.19 93 ASN A O 1
ATOM 771 N N . GLY A 1 94 ? -14.456 -0.801 3.453 1.00 89.38 94 GLY A N 1
ATOM 772 C CA . GLY A 1 94 ? -15.420 -0.632 2.380 1.00 89.38 94 GLY A CA 1
ATOM 773 C C . GLY A 1 94 ? -14.998 0.329 1.263 1.00 89.38 94 GLY A C 1
ATOM 774 O O . GLY A 1 94 ? -13.914 0.923 1.247 1.00 89.38 94 GLY A O 1
ATOM 775 N N . GLY A 1 95 ? -15.886 0.503 0.279 1.00 87.38 95 GLY A N 1
ATOM 776 C CA . GLY A 1 95 ? -15.695 1.433 -0.839 1.00 87.38 95 GLY A CA 1
ATOM 777 C C . GLY A 1 95 ? -14.340 1.289 -1.556 1.00 87.38 95 GLY A C 1
ATOM 778 O O . GLY A 1 95 ? -13.985 0.219 -2.037 1.00 87.38 95 GLY A O 1
ATOM 779 N N . MET A 1 96 ? -13.591 2.397 -1.662 1.00 89.00 96 MET A N 1
ATOM 780 C CA . MET A 1 96 ? -12.222 2.445 -2.218 1.00 89.00 96 MET A CA 1
ATOM 781 C C . MET A 1 96 ? -11.171 2.650 -1.124 1.00 89.00 96 MET A C 1
ATOM 783 O O . MET A 1 96 ? -10.260 3.471 -1.259 1.00 89.00 96 MET A O 1
ATOM 787 N N . GLY A 1 97 ? -11.360 1.934 -0.021 1.00 92.19 97 GLY A N 1
ATOM 788 C CA . GLY A 1 97 ? -10.427 1.824 1.083 1.00 92.19 97 GLY A CA 1
ATOM 789 C C . GLY A 1 97 ? -9.217 0.957 0.742 1.00 92.19 97 GLY A C 1
ATOM 790 O O . GLY A 1 97 ? -8.543 1.153 -0.273 1.00 92.19 97 GLY A O 1
ATOM 791 N N . PHE A 1 98 ? -8.959 -0.059 1.562 1.00 95.00 98 PHE A N 1
ATOM 792 C CA . PHE A 1 98 ? -7.806 -0.951 1.394 1.00 95.00 98 PHE A CA 1
ATOM 793 C C . PHE A 1 98 ? -7.800 -1.766 0.098 1.00 95.00 98 PHE A C 1
ATOM 795 O O . PHE A 1 98 ? -6.726 -2.154 -0.362 1.00 95.00 98 PHE A O 1
ATOM 802 N N . ILE A 1 99 ? -8.949 -1.956 -0.556 1.00 94.94 99 ILE A N 1
ATOM 803 C CA . ILE A 1 99 ? -8.988 -2.587 -1.882 1.00 94.94 99 ILE A CA 1
ATOM 804 C C . ILE A 1 99 ? -8.165 -1.805 -2.918 1.00 94.94 99 ILE A C 1
ATOM 806 O O . ILE A 1 99 ? -7.556 -2.400 -3.804 1.00 94.94 99 ILE A O 1
ATOM 810 N N . LEU A 1 100 ? -8.078 -0.474 -2.786 1.00 95.69 100 LEU A N 1
ATOM 811 C CA . LEU A 1 100 ? -7.249 0.360 -3.658 1.00 95.69 100 LEU A CA 1
ATOM 812 C C . LEU A 1 100 ? -5.755 0.083 -3.439 1.00 95.69 100 LEU A C 1
ATOM 814 O O . LEU A 1 100 ? -4.998 -0.020 -4.404 1.00 95.69 100 LEU A O 1
ATOM 818 N N . MET A 1 101 ? -5.348 -0.080 -2.178 1.00 96.56 101 MET A N 1
ATOM 819 C CA . MET A 1 101 ? -3.980 -0.451 -1.810 1.00 96.56 101 MET A CA 1
ATOM 820 C C . MET A 1 101 ? -3.633 -1.835 -2.355 1.00 96.56 101 MET A C 1
ATOM 822 O O . MET A 1 101 ? -2.632 -1.975 -3.053 1.00 96.56 101 MET A O 1
ATOM 826 N N . LEU A 1 102 ? -4.490 -2.836 -2.129 1.00 96.81 102 LEU A N 1
ATOM 827 C CA . LEU A 1 102 ? -4.299 -4.179 -2.682 1.00 96.81 102 LEU A CA 1
ATOM 828 C C . LEU A 1 102 ? -4.223 -4.181 -4.209 1.00 96.81 102 LEU A C 1
ATOM 830 O O . LEU A 1 102 ? -3.372 -4.865 -4.770 1.00 96.81 102 LEU A O 1
ATOM 834 N N . GLY A 1 103 ? -5.065 -3.389 -4.877 1.00 96.31 103 GLY A N 1
ATOM 835 C CA . GLY A 1 103 ? -5.003 -3.197 -6.323 1.00 96.31 103 GLY A CA 1
ATOM 836 C C . GLY A 1 103 ? -3.639 -2.683 -6.778 1.00 96.31 103 GLY A C 1
ATOM 837 O O . GLY A 1 103 ? -3.023 -3.268 -7.662 1.00 96.31 103 GLY A O 1
ATOM 838 N N . SER A 1 104 ? -3.122 -1.642 -6.121 1.00 97.00 104 SER A N 1
ATOM 839 C CA . SER A 1 104 ? -1.793 -1.103 -6.436 1.00 97.00 104 SER A CA 1
ATOM 840 C C . SER A 1 104 ? -0.655 -2.099 -6.169 1.00 97.00 104 SER A C 1
ATOM 842 O O . SER A 1 104 ? 0.293 -2.172 -6.947 1.00 97.00 104 SER A O 1
ATOM 844 N N . LEU A 1 105 ? -0.775 -2.920 -5.118 1.00 97.38 105 LEU A N 1
ATOM 845 C CA . LEU A 1 105 ? 0.178 -3.984 -4.798 1.00 97.38 105 LEU A CA 1
ATOM 846 C C . LEU A 1 105 ? 0.135 -5.128 -5.811 1.00 97.38 105 LEU A C 1
ATOM 848 O O . LEU A 1 105 ? 1.173 -5.735 -6.070 1.00 97.38 105 LEU A O 1
ATOM 852 N N . LEU A 1 106 ? -1.034 -5.430 -6.380 1.00 96.94 106 LEU A N 1
ATOM 853 C CA . LEU A 1 106 ? -1.160 -6.404 -7.460 1.00 96.94 106 LEU A CA 1
ATOM 854 C C . LEU A 1 106 ? -0.391 -5.930 -8.694 1.00 96.94 106 LEU A C 1
ATOM 856 O O . LEU A 1 106 ? 0.474 -6.657 -9.173 1.00 96.94 106 LEU A O 1
ATOM 860 N N . TRP A 1 107 ? -0.646 -4.699 -9.151 1.00 97.00 107 TRP A N 1
ATOM 861 C CA . TRP A 1 107 ? 0.012 -4.142 -10.340 1.00 97.00 107 TRP A CA 1
ATOM 862 C C . TRP A 1 107 ? 1.531 -4.073 -10.169 1.00 97.00 107 TRP A C 1
ATOM 864 O O . TRP A 1 107 ? 2.279 -4.431 -11.076 1.00 97.00 107 TRP A O 1
ATOM 874 N N . TRP A 1 108 ? 1.994 -3.679 -8.979 1.00 97.19 108 TRP A N 1
ATOM 875 C CA . TRP A 1 108 ? 3.418 -3.697 -8.655 1.00 97.19 108 TRP A CA 1
ATOM 876 C C . TRP A 1 108 ? 3.994 -5.111 -8.664 1.00 97.19 108 TRP A C 1
ATOM 878 O O . TRP A 1 108 ? 5.039 -5.342 -9.267 1.00 97.19 108 TRP A O 1
ATOM 888 N N . GLY A 1 109 ? 3.303 -6.077 -8.062 1.00 96.62 109 GLY A N 1
ATOM 889 C CA . GLY A 1 109 ? 3.743 -7.470 -8.054 1.00 96.62 109 GLY A CA 1
ATOM 890 C C . GLY A 1 109 ? 3.860 -8.062 -9.457 1.00 96.62 109 GLY A C 1
ATOM 891 O O . GLY A 1 109 ? 4.843 -8.742 -9.746 1.00 96.62 109 GLY A O 1
ATOM 892 N N . GLU A 1 110 ? 2.898 -7.773 -10.335 1.00 95.69 110 GLU A N 1
ATOM 893 C CA . GLU A 1 110 ? 2.917 -8.186 -11.743 1.00 95.69 110 GLU A CA 1
ATOM 894 C C . GLU A 1 110 ? 4.119 -7.588 -12.484 1.00 95.69 110 GLU A C 1
ATOM 896 O O . GLU A 1 110 ? 4.893 -8.323 -13.098 1.00 95.69 110 GLU A O 1
ATOM 901 N N . ALA A 1 111 ? 4.334 -6.275 -12.371 1.00 96.31 111 ALA A N 1
ATOM 902 C CA . ALA A 1 111 ? 5.456 -5.604 -13.022 1.00 96.31 111 ALA A CA 1
ATOM 903 C C . ALA A 1 111 ? 6.821 -6.068 -12.475 1.00 96.31 111 ALA A C 1
ATOM 905 O O . ALA A 1 111 ? 7.739 -6.354 -13.242 1.00 96.31 111 ALA A O 1
ATOM 906 N N . ALA A 1 112 ? 6.953 -6.218 -11.155 1.00 96.75 112 ALA A N 1
ATOM 907 C CA . ALA A 1 112 ? 8.178 -6.704 -10.525 1.00 96.75 112 ALA A CA 1
ATOM 908 C C . ALA A 1 112 ? 8.472 -8.172 -10.883 1.00 96.75 112 ALA A C 1
ATOM 910 O O . ALA A 1 112 ? 9.633 -8.560 -11.028 1.00 96.75 112 ALA A O 1
ATOM 911 N N . TYR A 1 113 ? 7.433 -8.996 -11.057 1.00 96.06 113 TYR A N 1
ATOM 912 C CA . TYR A 1 113 ? 7.580 -10.376 -11.517 1.00 96.06 113 TYR A CA 1
ATOM 913 C C . TYR A 1 113 ? 8.152 -10.450 -12.937 1.00 96.06 113 TYR A C 1
ATOM 915 O O . TYR A 1 113 ? 9.006 -11.300 -13.187 1.00 96.06 113 TYR A O 1
ATOM 923 N N . VAL A 1 114 ? 7.727 -9.550 -13.836 1.00 95.81 114 VAL A N 1
ATOM 924 C CA . VAL A 1 114 ? 8.255 -9.453 -15.211 1.00 95.81 114 VAL A CA 1
ATOM 925 C C . VAL A 1 114 ? 9.743 -9.099 -15.219 1.00 95.81 114 VAL A C 1
ATOM 927 O O . VAL A 1 114 ? 10.493 -9.683 -15.997 1.00 95.81 114 VAL A O 1
ATOM 930 N N . VAL A 1 115 ? 10.188 -8.194 -14.337 1.00 96.19 115 VAL A N 1
ATOM 931 C CA . VAL A 1 115 ? 11.622 -7.871 -14.181 1.00 96.19 115 VAL A CA 1
ATOM 932 C C . VAL A 1 115 ? 12.409 -9.079 -13.669 1.00 96.19 115 VAL A C 1
ATOM 934 O O . VAL A 1 115 ? 13.511 -9.353 -14.138 1.00 96.19 115 VAL A O 1
ATOM 937 N N . GLY A 1 116 ? 11.837 -9.819 -12.719 1.00 96.56 116 GLY A N 1
ATOM 938 C CA . GLY A 1 116 ? 12.362 -11.101 -12.270 1.00 96.56 116 GLY A CA 1
ATOM 939 C C . GLY A 1 116 ? 12.431 -11.225 -10.754 1.00 96.56 116 GLY A C 1
ATOM 940 O O . GLY A 1 116 ? 12.714 -10.272 -10.021 1.00 96.56 116 GLY A O 1
ATOM 941 N N . LYS A 1 117 ? 12.212 -12.447 -10.264 1.00 93.56 117 LYS A N 1
ATOM 942 C CA . LYS A 1 117 ? 12.371 -12.771 -8.843 1.00 93.56 117 LYS A CA 1
ATOM 943 C C . LYS A 1 117 ? 13.816 -12.531 -8.410 1.00 93.56 117 LYS A C 1
ATOM 945 O O . LYS A 1 117 ? 14.742 -13.018 -9.046 1.00 93.56 117 LYS A O 1
ATOM 950 N N . GLY A 1 118 ? 13.990 -11.830 -7.295 1.00 92.81 118 GLY A N 1
ATOM 951 C CA . GLY A 1 118 ? 15.309 -11.494 -6.755 1.00 92.81 118 GLY A CA 1
ATOM 952 C C . GLY A 1 118 ? 15.871 -10.156 -7.243 1.00 92.81 118 GLY A C 1
ATOM 953 O O . GLY A 1 118 ? 16.900 -9.732 -6.726 1.00 92.81 118 GLY A O 1
ATOM 954 N N . SER A 1 119 ? 15.190 -9.479 -8.174 1.00 96.69 119 SER A N 1
ATOM 955 C CA . SER A 1 119 ? 15.481 -8.087 -8.533 1.00 96.69 119 SER A CA 1
ATOM 956 C C . SER A 1 119 ? 15.104 -7.120 -7.405 1.00 96.69 119 SER A C 1
ATOM 958 O O . SER A 1 119 ? 14.260 -7.433 -6.562 1.00 96.69 119 SER A O 1
ATOM 960 N N . GLU A 1 120 ? 15.699 -5.928 -7.392 1.00 96.44 120 GLU A N 1
ATOM 961 C CA . GLU A 1 120 ? 15.375 -4.884 -6.412 1.00 96.44 120 GLU A CA 1
ATOM 962 C C . GLU A 1 120 ? 13.870 -4.529 -6.384 1.00 96.44 120 GLU A C 1
ATOM 964 O O . GLU A 1 120 ? 13.293 -4.564 -5.295 1.00 96.44 120 GLU A O 1
ATOM 969 N N . PRO A 1 121 ? 13.167 -4.326 -7.522 1.00 96.44 121 PRO A N 1
ATOM 970 C CA . PRO A 1 121 ? 11.720 -4.099 -7.500 1.00 96.44 121 PRO A CA 1
ATOM 971 C C . PRO A 1 121 ? 10.923 -5.237 -6.856 1.00 96.44 121 PRO A C 1
ATOM 973 O O . PRO A 1 121 ? 9.930 -4.989 -6.171 1.00 96.44 121 PRO A O 1
ATOM 976 N N . TRP A 1 122 ? 11.363 -6.487 -7.044 1.00 96.81 122 TRP A N 1
ATOM 977 C CA . TRP A 1 122 ? 10.744 -7.648 -6.407 1.00 96.81 122 TRP A CA 1
ATOM 978 C C . TRP A 1 122 ? 10.940 -7.636 -4.888 1.00 96.81 122 TRP A C 1
ATOM 980 O O . TRP A 1 122 ? 10.006 -7.954 -4.151 1.00 96.81 122 TRP A O 1
ATOM 990 N N . TRP A 1 123 ? 12.126 -7.262 -4.403 1.00 96.56 123 TRP A N 1
ATOM 991 C CA . TRP A 1 123 ? 12.385 -7.123 -2.967 1.00 96.56 123 TRP A CA 1
ATOM 992 C C . TRP A 1 123 ? 11.582 -5.982 -2.346 1.00 96.56 123 TRP A C 1
ATOM 994 O O . TRP A 1 123 ? 10.910 -6.211 -1.342 1.00 96.56 123 TRP A O 1
ATOM 1004 N N . ASN A 1 124 ? 11.549 -4.814 -2.987 1.00 95.88 124 ASN A N 1
ATOM 1005 C CA . ASN A 1 124 ? 10.775 -3.661 -2.523 1.00 95.88 124 ASN A CA 1
ATOM 1006 C C . ASN A 1 124 ? 9.279 -3.991 -2.404 1.00 95.88 124 ASN A C 1
ATOM 1008 O O . ASN A 1 124 ? 8.655 -3.728 -1.375 1.00 95.88 124 ASN A O 1
ATOM 1012 N N . TRP A 1 125 ? 8.720 -4.674 -3.407 1.00 97.19 125 TRP A N 1
ATOM 1013 C CA . TRP A 1 125 ? 7.341 -5.160 -3.361 1.00 97.19 125 TRP A CA 1
ATOM 1014 C C . TRP A 1 125 ? 7.091 -6.162 -2.215 1.00 97.19 125 TRP A C 1
ATOM 1016 O O . TRP A 1 125 ? 6.016 -6.196 -1.611 1.00 97.19 125 TRP A O 1
ATOM 1026 N N . ARG A 1 126 ? 8.071 -7.005 -1.878 1.00 96.44 126 ARG A N 1
ATOM 1027 C CA . ARG A 1 126 ? 7.933 -7.943 -0.754 1.00 96.44 126 ARG A CA 1
ATOM 1028 C C . ARG A 1 126 ? 7.974 -7.242 0.597 1.00 96.44 126 ARG A C 1
ATOM 1030 O O . ARG A 1 126 ? 7.157 -7.586 1.450 1.00 96.44 126 ARG A O 1
ATOM 1037 N N . GLU A 1 127 ? 8.873 -6.282 0.784 1.00 94.81 127 GLU A N 1
ATOM 1038 C CA . GLU A 1 127 ? 8.956 -5.497 2.022 1.00 94.81 127 GLU A CA 1
ATOM 1039 C C . GLU A 1 127 ? 7.659 -4.740 2.278 1.00 94.81 127 GLU A C 1
ATOM 1041 O O . GLU A 1 127 ? 7.090 -4.795 3.372 1.00 94.81 127 GLU A O 1
ATOM 1046 N N . VAL A 1 128 ? 7.113 -4.131 1.230 1.00 94.88 128 VAL A N 1
ATOM 1047 C CA . VAL A 1 128 ? 5.872 -3.385 1.358 1.00 94.88 128 VAL A CA 1
ATOM 1048 C C . VAL A 1 128 ? 4.681 -4.291 1.689 1.00 94.88 128 VAL A C 1
ATOM 1050 O O . VAL A 1 128 ? 3.832 -3.942 2.510 1.00 94.88 128 VAL A O 1
ATOM 1053 N N . LEU A 1 129 ? 4.637 -5.499 1.112 1.00 96.88 129 LEU A N 1
ATOM 1054 C CA . LEU A 1 129 ? 3.634 -6.504 1.458 1.00 96.88 129 LEU A CA 1
ATOM 1055 C C . LEU A 1 129 ? 3.734 -6.927 2.922 1.00 96.88 129 LEU A C 1
ATOM 1057 O O . LEU A 1 129 ? 2.700 -7.149 3.555 1.00 96.88 129 LEU A O 1
ATOM 1061 N N . ILE A 1 130 ? 4.951 -7.079 3.447 1.00 95.81 130 ILE A N 1
ATOM 1062 C CA . ILE A 1 130 ? 5.181 -7.437 4.847 1.00 95.81 130 ILE A CA 1
ATOM 1063 C C . ILE A 1 130 ? 4.636 -6.335 5.758 1.00 95.81 130 ILE A C 1
ATOM 1065 O O . ILE A 1 130 ? 3.896 -6.648 6.694 1.00 95.81 130 ILE A O 1
ATOM 1069 N N . ASP A 1 131 ? 4.950 -5.068 5.476 1.00 95.44 131 ASP A N 1
ATOM 1070 C CA . ASP A 1 131 ? 4.472 -3.952 6.296 1.00 95.44 131 ASP A CA 1
ATOM 1071 C C . ASP A 1 131 ? 2.951 -3.787 6.228 1.00 95.44 131 ASP A C 1
ATOM 1073 O O . ASP A 1 131 ? 2.283 -3.738 7.262 1.00 95.44 131 ASP A O 1
ATOM 1077 N N . PHE A 1 132 ? 2.393 -3.786 5.016 1.00 96.00 132 PHE A N 1
ATOM 1078 C CA . PHE A 1 132 ? 0.953 -3.690 4.802 1.00 96.00 132 PHE A CA 1
ATOM 1079 C C . PHE A 1 132 ? 0.204 -4.806 5.540 1.00 96.00 132 PHE A C 1
ATOM 1081 O O . PHE A 1 132 ? -0.739 -4.541 6.283 1.00 96.00 132 PHE A O 1
ATOM 1088 N N . THR A 1 133 ? 0.659 -6.056 5.396 1.00 97.44 133 THR A N 1
ATOM 1089 C CA . THR A 1 133 ? 0.050 -7.209 6.080 1.00 97.44 133 THR A CA 1
ATOM 1090 C C . THR A 1 133 ? 0.100 -7.033 7.593 1.00 97.44 133 THR A C 1
ATOM 1092 O O . THR A 1 133 ? -0.903 -7.248 8.271 1.00 97.44 133 THR A O 1
ATOM 1095 N N . TRP A 1 134 ? 1.253 -6.619 8.127 1.00 95.94 134 TRP A N 1
ATOM 1096 C CA . TRP A 1 134 ? 1.406 -6.385 9.558 1.00 95.94 134 TRP A CA 1
ATOM 1097 C C . TRP A 1 134 ? 0.432 -5.317 10.066 1.00 95.94 134 TRP A C 1
ATOM 1099 O O . TRP A 1 134 ? -0.181 -5.522 11.114 1.00 95.94 134 TRP A O 1
ATOM 1109 N N . ALA A 1 135 ? 0.259 -4.217 9.328 1.00 95.00 135 ALA A N 1
ATOM 1110 C CA . ALA A 1 135 ? -0.639 -3.129 9.702 1.00 95.00 135 ALA A CA 1
ATOM 1111 C C . ALA A 1 135 ? -2.101 -3.591 9.755 1.00 95.00 135 ALA A C 1
ATOM 1113 O O . ALA A 1 135 ? -2.772 -3.367 10.761 1.00 95.00 135 ALA A O 1
ATOM 1114 N N . ILE A 1 136 ? -2.574 -4.297 8.720 1.00 96.06 136 ILE A N 1
ATOM 1115 C CA . ILE A 1 136 ? -3.937 -4.849 8.684 1.00 96.06 136 ILE A CA 1
ATOM 1116 C C . ILE A 1 136 ? -4.162 -5.825 9.844 1.00 96.06 136 ILE A C 1
ATOM 1118 O O . ILE A 1 136 ? -5.136 -5.703 10.582 1.00 96.06 136 ILE A O 1
ATOM 1122 N N . GLU A 1 137 ? -3.231 -6.753 10.072 1.00 95.75 137 GLU A N 1
ATOM 1123 C CA . GLU A 1 137 ? -3.325 -7.692 11.193 1.00 95.75 137 GLU A CA 1
ATOM 1124 C C . GLU A 1 137 ? -3.285 -6.997 12.556 1.00 95.75 137 GLU A C 1
ATOM 1126 O O . GLU A 1 137 ? -3.900 -7.459 13.518 1.00 95.75 137 GLU A O 1
ATOM 1131 N N . HIS A 1 138 ? -2.537 -5.900 12.671 1.00 94.75 138 HIS A N 1
ATOM 1132 C CA . HIS A 1 138 ? -2.513 -5.113 13.891 1.00 94.75 138 HIS A CA 1
ATOM 1133 C C . HIS A 1 138 ? -3.866 -4.442 14.136 1.00 94.75 138 HIS A C 1
ATOM 1135 O O . HIS A 1 138 ? -4.359 -4.545 15.255 1.00 94.75 138 HIS A O 1
ATOM 1141 N N . MET A 1 139 ? -4.472 -3.825 13.114 1.00 93.88 139 MET A N 1
ATOM 1142 C CA . MET A 1 139 ? -5.813 -3.227 13.196 1.00 93.88 139 MET A CA 1
ATOM 1143 C C . MET A 1 139 ? -6.880 -4.255 13.589 1.00 93.88 139 MET A C 1
ATOM 1145 O O . MET A 1 139 ? -7.704 -3.981 14.461 1.00 93.88 139 MET A O 1
ATOM 1149 N N . ILE A 1 140 ? -6.828 -5.469 13.025 1.00 93.19 140 ILE A N 1
ATOM 1150 C CA . ILE A 1 140 ? -7.727 -6.573 13.408 1.00 93.19 140 ILE A CA 1
ATOM 1151 C C . ILE A 1 140 ? -7.600 -6.860 14.911 1.00 93.19 140 ILE A C 1
ATOM 1153 O O . ILE A 1 140 ? -8.585 -6.781 15.646 1.00 93.19 140 ILE A O 1
ATOM 1157 N N . ARG A 1 141 ? -6.373 -7.101 15.396 1.00 91.31 141 ARG A N 1
ATOM 1158 C CA . ARG A 1 141 ? -6.123 -7.405 16.816 1.00 91.31 141 ARG A CA 1
ATOM 1159 C C . ARG A 1 141 ? -6.546 -6.266 17.746 1.00 91.31 141 ARG A C 1
ATOM 1161 O O . ARG A 1 141 ? -7.060 -6.526 18.832 1.00 91.31 141 ARG A O 1
ATOM 1168 N N . THR A 1 142 ? -6.323 -5.005 17.369 1.00 85.44 142 THR A N 1
ATOM 1169 C CA . THR A 1 142 ? -6.710 -3.858 18.208 1.00 85.44 142 THR A CA 1
ATOM 1170 C C . THR A 1 142 ? -8.208 -3.603 18.208 1.00 85.44 142 THR A C 1
ATOM 1172 O O . THR A 1 142 ? -8.743 -3.233 19.254 1.00 85.44 142 THR A O 1
ATOM 1175 N N . THR A 1 143 ? -8.894 -3.865 17.095 1.00 78.31 143 THR A N 1
ATOM 1176 C CA . THR A 1 143 ? -10.357 -3.771 17.004 1.00 78.31 143 THR A CA 1
ATOM 1177 C C . THR A 1 143 ? -11.025 -4.820 17.898 1.00 78.31 143 THR A C 1
ATOM 1179 O O . THR A 1 143 ? -11.912 -4.486 18.685 1.00 78.31 143 THR A O 1
ATOM 1182 N N . GLU A 1 144 ? -10.553 -6.071 17.869 1.00 71.19 144 GLU A N 1
ATOM 1183 C CA . GLU A 1 144 ? -11.048 -7.153 18.734 1.00 71.19 144 GLU A CA 1
ATOM 1184 C C . GLU A 1 144 ? -10.864 -6.823 20.225 1.00 71.19 144 GLU A C 1
ATOM 1186 O O . GLU A 1 144 ? -11.813 -6.891 21.010 1.00 71.19 144 GLU A O 1
ATOM 1191 N N . LEU A 1 145 ? -9.672 -6.362 20.620 1.00 59.31 145 LEU A N 1
ATOM 1192 C CA . LEU A 1 145 ? -9.387 -5.941 21.998 1.00 59.31 145 LEU A CA 1
ATOM 1193 C C . LEU A 1 145 ? -10.206 -4.709 22.426 1.00 59.31 145 LEU A C 1
ATOM 1195 O O . LEU A 1 145 ? -10.652 -4.616 23.573 1.00 59.31 145 LEU A O 1
ATOM 1199 N N . GLY A 1 146 ? -10.425 -3.766 21.507 1.00 56.19 146 GLY A N 1
ATOM 1200 C CA . GLY A 1 146 ? -11.247 -2.576 21.714 1.00 56.19 146 GLY A CA 1
ATOM 1201 C C . GLY A 1 146 ?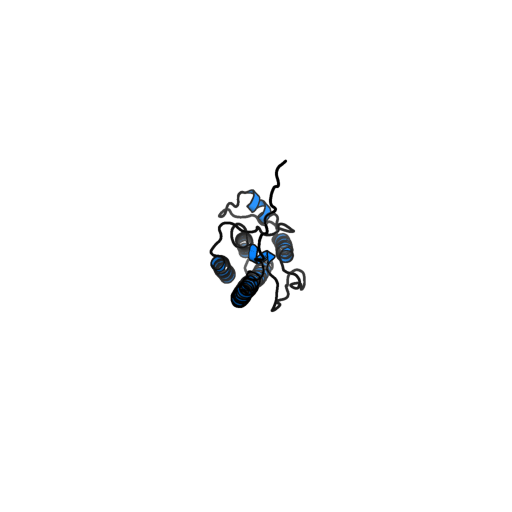 -12.732 -2.902 21.874 1.00 56.19 146 GLY A C 1
ATOM 1202 O O . GLY A 1 146 ? -13.393 -2.304 22.722 1.00 56.19 146 GLY A O 1
ATOM 1203 N N . SER A 1 147 ? -13.248 -3.887 21.134 1.00 53.12 147 SER A N 1
ATOM 1204 C CA . SER A 1 147 ? -14.635 -4.362 21.234 1.00 53.12 147 SER A CA 1
ATOM 1205 C C . SER A 1 147 ? -14.942 -5.002 22.598 1.00 53.12 147 SER A C 1
ATOM 1207 O O . SER A 1 147 ? -16.000 -4.745 23.177 1.00 53.12 147 SER A O 1
ATOM 1209 N N . GLY A 1 148 ? -13.971 -5.710 23.192 1.00 44.19 148 GLY A N 1
ATOM 1210 C CA . GLY A 1 148 ? -14.080 -6.241 24.555 1.00 44.19 148 GLY A CA 1
ATOM 1211 C C . GLY A 1 148 ? -14.068 -5.155 25.643 1.00 44.19 148 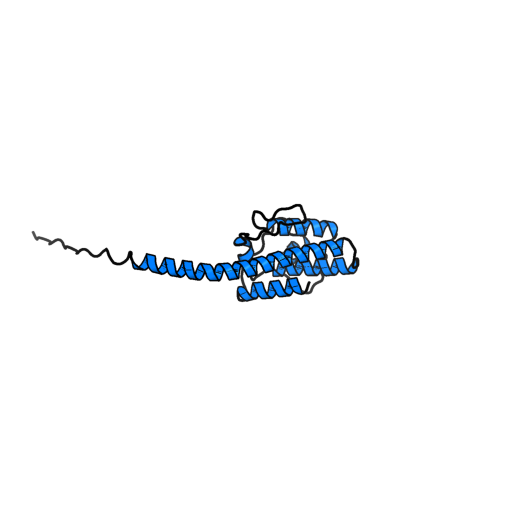GLY A C 1
ATOM 1212 O O . GLY A 1 148 ? -14.723 -5.295 26.675 1.00 44.19 148 GLY A O 1
ATOM 1213 N N . LEU A 1 149 ? -13.379 -4.032 25.406 1.00 43.03 149 LEU A N 1
ATOM 1214 C CA . LEU A 1 149 ? -13.327 -2.886 26.327 1.00 43.03 149 LEU A CA 1
ATOM 1215 C C . LEU A 1 149 ? -14.487 -1.889 26.126 1.00 43.03 149 LEU A C 1
ATOM 1217 O O . LEU A 1 149 ? -14.911 -1.234 27.085 1.00 43.03 149 LEU A O 1
ATOM 1221 N N . SER A 1 150 ? -15.023 -1.758 24.906 1.00 39.62 150 SER A N 1
ATOM 1222 C CA . SER A 1 150 ? -16.146 -0.860 24.597 1.00 39.62 150 SER A CA 1
ATOM 1223 C C . SER A 1 150 ? -17.473 -1.395 25.144 1.00 39.62 150 SER A C 1
ATOM 1225 O O . SER A 1 150 ? -18.271 -0.600 25.647 1.00 39.62 150 SER A O 1
ATOM 1227 N N . ALA A 1 151 ? -17.652 -2.723 25.202 1.00 43.06 151 ALA A N 1
ATOM 1228 C CA . ALA A 1 151 ? -18.763 -3.362 25.912 1.00 43.06 151 ALA A CA 1
ATOM 1229 C C . ALA A 1 151 ? -18.833 -2.920 27.391 1.00 43.06 151 ALA A C 1
ATOM 1231 O O . ALA A 1 151 ? -19.911 -2.626 27.911 1.00 43.06 151 ALA A O 1
ATOM 1232 N N . GLY A 1 152 ? -17.676 -2.751 28.048 1.00 33.88 152 GLY A N 1
ATOM 1233 C CA . GLY A 1 152 ? -17.583 -2.240 29.422 1.00 33.88 152 GLY A CA 1
ATOM 1234 C C . GLY A 1 152 ? -17.865 -0.736 29.567 1.00 33.88 152 GLY A C 1
ATOM 1235 O O . GLY A 1 152 ? -18.438 -0.306 30.568 1.00 33.88 152 GLY A O 1
ATOM 1236 N N . LYS A 1 153 ? -17.516 0.090 28.568 1.00 38.25 153 LYS A N 1
ATOM 1237 C CA . LYS A 1 153 ? -17.802 1.542 28.583 1.00 38.25 153 LYS A CA 1
ATOM 1238 C C . LYS A 1 153 ? -19.262 1.863 28.241 1.00 38.25 153 LYS A C 1
ATOM 1240 O O . LYS A 1 153 ? -19.829 2.777 28.839 1.00 38.25 153 LYS A O 1
ATOM 1245 N N . ALA A 1 154 ? -19.886 1.104 27.339 1.00 39.34 154 ALA A N 1
ATOM 1246 C CA . ALA A 1 154 ? -21.306 1.237 27.010 1.00 39.34 154 ALA A CA 1
ATOM 1247 C C . ALA A 1 154 ? -22.212 0.864 28.199 1.00 39.34 154 ALA A C 1
ATOM 1249 O O . ALA A 1 154 ? -23.205 1.545 28.454 1.00 39.34 154 ALA A O 1
ATOM 1250 N N . ALA A 1 155 ? -21.826 -0.149 28.985 1.00 41.72 155 ALA A N 1
ATOM 1251 C CA . ALA A 1 155 ? -22.516 -0.505 30.225 1.00 41.72 155 ALA A CA 1
ATOM 1252 C C . ALA A 1 155 ? -22.421 0.603 31.295 1.00 41.72 155 ALA A C 1
ATOM 1254 O O . ALA A 1 155 ? -23.384 0.852 32.017 1.00 41.72 155 ALA A O 1
ATOM 1255 N N . LYS A 1 156 ? -21.291 1.324 31.360 1.00 39.75 156 LYS A N 1
ATOM 1256 C CA . LYS A 1 156 ? -21.076 2.397 32.345 1.00 39.75 156 LYS A CA 1
ATOM 1257 C C . LYS A 1 156 ? -21.838 3.688 32.015 1.00 39.75 156 LYS A C 1
ATOM 1259 O O . LYS A 1 156 ? -22.322 4.339 32.933 1.00 39.75 156 LYS A O 1
ATOM 1264 N N . ARG A 1 157 ? -22.008 4.026 30.726 1.00 40.88 157 ARG A N 1
ATOM 1265 C CA . ARG A 1 157 ? -22.825 5.181 30.288 1.00 40.88 157 ARG A CA 1
ATOM 1266 C C . ARG A 1 157 ? -24.320 4.994 30.563 1.00 40.88 157 ARG A C 1
ATOM 1268 O O . ARG A 1 157 ? -24.962 5.922 31.039 1.00 40.88 157 ARG A O 1
ATOM 1275 N N . LYS A 1 158 ? -24.856 3.781 30.373 1.00 43.72 158 LYS A N 1
ATOM 1276 C CA . LYS A 1 158 ? -26.268 3.492 30.689 1.00 43.72 158 LYS A CA 1
ATOM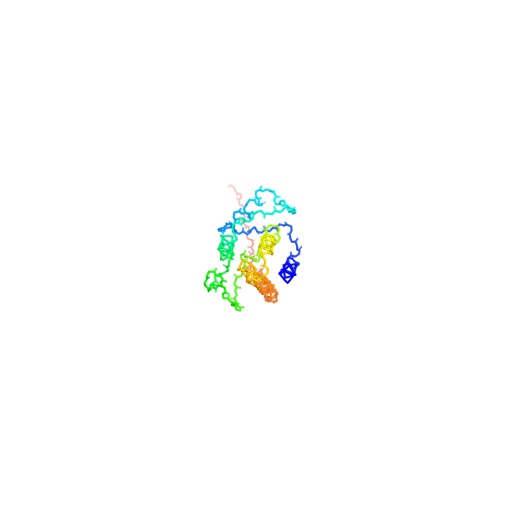 1277 C C . LYS A 1 158 ? -26.592 3.582 32.187 1.00 43.72 158 LYS A C 1
ATOM 1279 O O . LYS A 1 158 ? -27.732 3.864 32.534 1.00 43.72 158 LYS A O 1
ATOM 1284 N N . HIS A 1 159 ? -25.613 3.369 33.070 1.00 39.69 159 HIS A N 1
ATOM 1285 C CA . HIS A 1 159 ? -25.824 3.464 34.519 1.00 39.69 159 HIS A CA 1
ATOM 1286 C C . HIS A 1 159 ? -25.758 4.911 35.049 1.00 39.69 159 HIS A C 1
ATOM 1288 O O . HIS A 1 159 ? -26.357 5.194 36.084 1.00 39.69 159 HIS A O 1
ATOM 1294 N N . SER A 1 160 ? -25.071 5.841 34.368 1.00 43.12 160 SER A N 1
ATOM 1295 C CA . SER A 1 160 ? -25.042 7.255 34.787 1.00 43.12 160 SER A CA 1
ATOM 1296 C C . SER A 1 160 ? -26.266 8.040 34.309 1.00 43.12 160 SER A C 1
ATOM 1298 O O . SER A 1 160 ? -26.796 8.844 35.065 1.00 43.1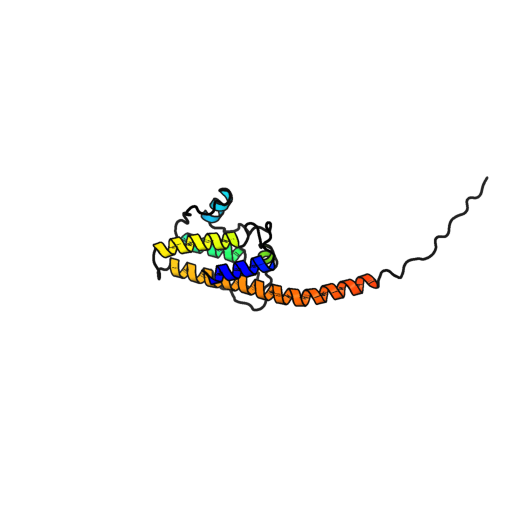2 160 SER A O 1
ATOM 1300 N N . GLU A 1 161 ? -26.772 7.766 33.101 1.00 45.09 161 GLU A N 1
ATOM 1301 C CA . GLU A 1 161 ? -27.952 8.459 32.548 1.00 45.09 161 GLU A CA 1
ATOM 1302 C C . GLU A 1 161 ? -29.273 8.065 33.242 1.00 45.09 161 GLU A C 1
ATOM 1304 O O . GLU A 1 161 ? -30.244 8.815 33.203 1.00 45.09 161 GLU A O 1
ATOM 1309 N N . GLY A 1 162 ? -29.314 6.917 33.931 1.00 41.09 162 GLY A N 1
ATOM 1310 C CA . GLY A 1 162 ? -30.486 6.470 34.694 1.00 41.09 162 GLY A CA 1
ATOM 1311 C C . GLY A 1 162 ? -30.645 7.101 36.085 1.00 41.09 162 GLY A C 1
ATOM 1312 O O . GLY A 1 162 ? -31.735 7.027 36.648 1.00 41.09 162 GLY A O 1
ATOM 1313 N N . MET A 1 163 ? -29.596 7.719 36.648 1.00 44.03 163 MET A N 1
ATOM 1314 C CA . MET A 1 163 ? -29.641 8.318 37.996 1.00 44.03 163 MET A CA 1
ATOM 1315 C C . MET A 1 163 ? -29.979 9.817 38.005 1.00 44.03 163 MET A C 1
ATOM 1317 O O . MET A 1 163 ? -30.446 10.305 39.029 1.00 44.03 163 MET A O 1
ATOM 1321 N N . GLU A 1 164 ? -29.824 10.542 36.893 1.00 42.94 164 GLU A N 1
ATOM 1322 C CA . GLU A 1 164 ? -30.158 11.980 36.826 1.00 42.94 164 GLU A CA 1
ATOM 1323 C C . GLU A 1 164 ? -31.647 12.272 36.544 1.00 42.94 164 GLU A C 1
ATOM 1325 O O . GLU A 1 164 ? -32.094 13.406 36.695 1.00 42.94 164 GLU A O 1
ATOM 1330 N N . ALA A 1 165 ? -32.459 11.272 36.184 1.00 42.25 165 ALA A N 1
ATOM 1331 C CA . ALA A 1 165 ? -33.842 11.494 35.741 1.00 42.25 165 ALA A CA 1
ATOM 1332 C C . ALA A 1 165 ? -34.918 11.507 36.854 1.00 42.25 165 ALA A C 1
ATOM 1334 O O . ALA A 1 165 ? -36.104 11.609 36.537 1.00 42.25 165 ALA A O 1
ATOM 1335 N N . VAL A 1 166 ? -34.564 11.405 38.144 1.00 43.75 166 VAL A N 1
ATOM 1336 C CA . VAL A 1 166 ? -35.564 11.266 39.234 1.00 43.75 166 VAL A CA 1
ATOM 1337 C C . VAL A 1 166 ? -35.794 12.549 40.049 1.00 43.75 166 VAL A C 1
ATOM 1339 O O . VAL A 1 166 ? -36.794 12.648 40.757 1.00 43.75 166 VAL A O 1
ATOM 1342 N N . GLU A 1 167 ? -34.980 13.595 39.903 1.00 42.69 167 GLU A N 1
ATOM 1343 C CA . GLU A 1 167 ? -35.059 14.762 40.794 1.00 42.69 167 GLU A CA 1
ATOM 1344 C C . GLU A 1 167 ? -35.500 16.039 40.066 1.00 42.69 167 GLU A C 1
ATOM 1346 O O . GLU A 1 167 ? -34.717 16.938 39.780 1.00 42.69 167 GLU A O 1
ATOM 1351 N N . GLY A 1 168 ? -36.791 16.128 39.725 1.00 39.53 168 GLY A N 1
ATOM 1352 C CA . GLY A 1 168 ? -37.278 17.296 38.984 1.00 39.53 168 GLY A CA 1
ATOM 1353 C C . GLY A 1 168 ? -38.778 17.381 38.732 1.00 39.53 168 GLY A C 1
ATOM 1354 O O . GLY A 1 168 ? -39.191 17.682 37.616 1.00 39.53 168 GLY A O 1
ATOM 1355 N N . ARG A 1 169 ? -39.633 17.146 39.737 1.00 37.44 169 ARG A N 1
ATOM 1356 C CA . ARG A 1 169 ? -41.061 17.505 39.625 1.00 37.44 169 ARG A CA 1
ATOM 1357 C C . ARG A 1 169 ? -41.584 18.160 40.901 1.00 37.44 169 ARG A C 1
ATOM 1359 O O . ARG A 1 169 ? -42.247 17.530 41.716 1.00 37.44 169 ARG A O 1
ATOM 1366 N N . LYS A 1 170 ? -41.305 19.457 41.065 1.00 37.81 170 LYS A N 1
ATOM 1367 C CA . LYS A 1 170 ? -42.033 20.315 42.012 1.00 37.81 170 LYS A CA 1
ATOM 1368 C C . LYS A 1 170 ? -43.147 21.078 41.280 1.00 37.81 170 LYS A C 1
ATOM 1370 O O . LYS A 1 170 ? -42.890 21.824 40.345 1.00 37.81 170 LYS A O 1
ATOM 1375 N N . SER A 1 171 ? -44.371 20.774 41.715 1.00 38.47 171 SER A N 1
ATOM 1376 C CA . SER A 1 171 ? -45.637 21.529 41.715 1.00 38.47 171 SER A CA 1
ATOM 1377 C C . SER A 1 171 ? -45.758 22.813 40.869 1.00 38.47 171 SER A C 1
ATOM 1379 O O . SER A 1 171 ? -45.067 23.800 41.110 1.00 38.47 171 SER A O 1
ATOM 1381 N N . LYS A 1 172 ? -46.743 22.829 39.955 1.00 39.88 172 LYS A N 1
ATOM 1382 C CA . LYS A 1 172 ? -47.312 24.041 39.339 1.00 39.88 172 LYS A CA 1
ATOM 1383 C C . LYS A 1 172 ? -48.330 24.671 40.298 1.00 39.88 172 LYS A C 1
ATOM 1385 O O . LYS A 1 172 ? -49.320 24.027 40.630 1.00 39.88 172 LYS A O 1
ATOM 1390 N N . VAL A 1 173 ? -48.134 25.940 40.656 1.00 40.44 173 VAL A N 1
ATOM 1391 C CA . VAL A 1 173 ? -49.165 26.801 41.262 1.00 40.44 173 VAL A CA 1
ATOM 1392 C C . VAL A 1 173 ? -49.700 27.737 40.172 1.00 40.44 173 VAL A C 1
ATOM 1394 O O . VAL A 1 173 ? -48.920 28.391 39.483 1.00 40.44 173 VAL A O 1
ATOM 1397 N N . LEU A 1 174 ? -51.020 27.747 39.975 1.00 40.50 174 LEU A N 1
ATOM 1398 C CA . LEU A 1 174 ? -51.744 28.613 39.032 1.00 40.50 174 LEU A CA 1
ATOM 1399 C C . LEU A 1 174 ? -52.038 29.982 39.677 1.00 40.50 174 LEU A C 1
ATOM 1401 O O . LEU A 1 174 ? -52.424 29.996 40.847 1.00 40.50 174 LEU A O 1
ATOM 1405 N N . PRO A 1 175 ? -51.966 31.113 38.950 1.00 40.50 175 PRO A N 1
ATOM 1406 C CA . PRO A 1 175 ? -52.535 32.370 39.420 1.00 40.50 175 PRO A CA 1
ATOM 1407 C C . PRO A 1 175 ? -54.032 32.479 39.083 1.00 40.50 175 PRO A C 1
ATOM 1409 O O . PRO A 1 175 ? -54.466 32.165 37.974 1.00 40.50 175 PRO A O 1
ATOM 1412 N N . GLN A 1 176 ? -54.804 32.944 40.067 1.00 42.25 176 GLN A N 1
ATOM 1413 C CA . GLN A 1 176 ? -56.211 33.330 39.960 1.00 42.25 176 GLN A CA 1
ATOM 1414 C C . GLN A 1 176 ? -56.355 34.656 39.194 1.00 42.25 176 GLN A C 1
ATOM 1416 O O . GLN A 1 176 ? -55.638 35.615 39.470 1.00 42.25 176 GLN A O 1
ATOM 1421 N N . PHE A 1 177 ? -57.322 34.720 38.278 1.00 36.50 177 PHE A N 1
ATOM 1422 C CA . PHE A 1 177 ? -57.831 35.969 37.708 1.00 36.50 177 PHE A CA 1
ATOM 1423 C C . PHE A 1 177 ? -58.938 36.525 38.621 1.00 36.50 177 PHE A C 1
ATOM 1425 O O . PHE A 1 177 ? -59.882 35.803 38.942 1.00 36.50 177 PHE A O 1
ATOM 1432 N N . MET A 1 178 ? -58.834 37.796 39.023 1.00 41.97 178 MET A N 1
ATOM 1433 C CA . MET A 1 178 ? -59.919 38.558 39.658 1.00 41.97 178 MET A CA 1
ATOM 1434 C C . MET A 1 178 ? -60.521 39.539 38.647 1.00 41.97 178 MET A C 1
ATOM 1436 O O . MET A 1 178 ? -59.797 40.284 37.992 1.00 41.97 178 MET A O 1
ATOM 1440 N N . ASN A 1 179 ? -61.851 39.514 38.545 1.00 37.94 179 ASN A N 1
ATOM 1441 C CA . ASN A 1 179 ? -62.682 40.471 37.816 1.00 37.94 179 ASN A CA 1
ATOM 1442 C C . ASN A 1 179 ? -62.721 41.828 38.532 1.00 37.94 179 ASN A C 1
ATOM 1444 O O . ASN A 1 179 ? -63.013 41.858 39.731 1.00 37.94 179 ASN A O 1
ATOM 1448 N N . SER A 1 180 ? -62.554 42.922 37.784 1.00 47.28 180 SER A N 1
ATOM 1449 C CA . SER A 1 180 ? -63.515 44.032 37.563 1.00 47.28 180 SER A CA 1
ATOM 1450 C C . SER A 1 180 ? -62.790 45.211 36.922 1.00 47.28 180 SER A C 1
ATOM 1452 O O . SER A 1 180 ? -61.752 45.622 37.484 1.00 47.28 180 SER A O 1
#

Organism: NCBI:txid47425

Foldseek 3Di:
DVLLVVLLVLLLVVVVQDQDFDAQDPVLAQPQLVVCVVVVNDPPDQTDSDDLVSSLQSLLRSVVVLAFPQQDDDSQHGDLDLDTDNPPLSRQRHDNHCVSVVSSLVNLCVVVVVVHPPDPSNVSSVSVSVVSSSVSVSSSVVVVVVVVVVVVVVVVVVVVVVVVPPPDDDDDDDDDDDDD

Sequence (180 aa):
WTRAVDSFVVFEGAYGFAEKGKGLGAKNRPACVHAFMKEHRRWGKPRDIGDLTVFNEEWWAWWGSLQPSGRTEGMFNFARLKKLDWEDLERCNGGMGFILMLGSLLWWGEAAYVVGKGSEPWWNWREVLIDFTWAIEHMIRTTELGSGLSAGKAAKRKHSEGMEAVEGRKSKVLPQFMNS

Radius of gyration: 25.17 Å; chains: 1; bounding box: 79×58×59 Å

Secondary structure (DSSP, 8-state):
-HHHHHHHHHHHHHTT--SS-PPPP-TT--HHHHHHHHTTT-TTS------HHHHHHHHHHHHHHHSPTT-BSSSS-B---S----HHHHTT-STTSHHHHHHHHHHHHHHHHHH-TTSHHHHHHHHHHHHHHHHHHHHHHHHHHHHHHHHHHHHHHHHHHTTTTSS----PPPPPP---